Protein AF-A0A662VKK9-F1 (afdb_monomer_lite)

Structure (mmCIF, N/CA/C/O backbone):
data_AF-A0A662VKK9-F1
#
_entry.id   AF-A0A662VKK9-F1
#
loop_
_atom_site.group_PDB
_atom_site.id
_atom_site.type_symbol
_atom_site.label_atom_id
_atom_site.label_alt_id
_atom_site.label_comp_id
_atom_site.label_asym_id
_atom_site.label_entity_id
_atom_site.label_seq_id
_atom_site.pdbx_PDB_ins_code
_atom_site.Cartn_x
_atom_site.Cartn_y
_atom_site.Cartn_z
_atom_site.occupancy
_atom_site.B_iso_or_equiv
_atom_site.auth_seq_id
_atom_site.auth_comp_id
_atom_site.auth_asym_id
_atom_site.auth_atom_id
_atom_site.pdbx_PDB_model_num
ATOM 1 N N . MET A 1 1 ? -12.611 28.200 -5.089 1.00 38.19 1 MET A N 1
ATOM 2 C CA . MET A 1 1 ? -12.030 27.730 -3.807 1.00 38.19 1 MET A CA 1
ATOM 3 C C . MET A 1 1 ? -11.835 26.215 -3.858 1.00 38.19 1 MET A C 1
ATOM 5 O O . MET A 1 1 ? -12.819 25.494 -3.952 1.00 38.19 1 MET A O 1
ATOM 9 N N . LYS A 1 2 ? -10.594 25.705 -3.871 1.00 39.47 2 LYS A N 1
ATOM 10 C CA . LYS A 1 2 ? -10.335 24.252 -3.861 1.00 39.47 2 LYS A CA 1
ATOM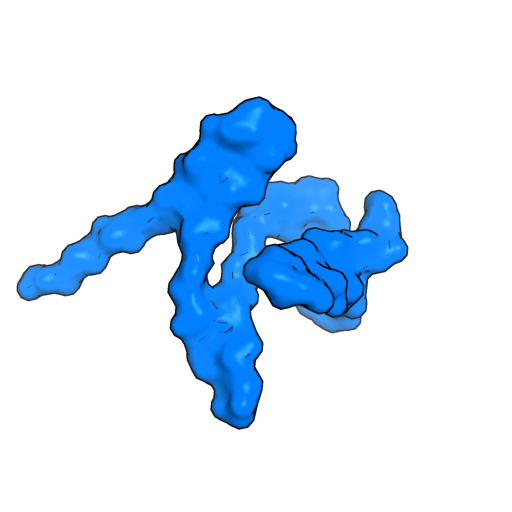 11 C C . LYS A 1 2 ? -10.348 23.755 -2.412 1.00 39.47 2 LYS A C 1
ATOM 13 O O . LYS A 1 2 ? -9.459 24.086 -1.635 1.00 39.47 2 LYS A O 1
ATOM 18 N N . SER A 1 3 ? -11.381 22.995 -2.052 1.00 44.62 3 SER A N 1
ATOM 19 C CA . SER A 1 3 ? -11.521 22.341 -0.747 1.00 44.62 3 SER A CA 1
ATOM 20 C C . SER A 1 3 ? -10.289 21.475 -0.445 1.00 44.62 3 SER A C 1
ATOM 22 O O . SER A 1 3 ? -10.064 20.453 -1.097 1.00 44.62 3 SER A O 1
ATOM 24 N N . LYS A 1 4 ? -9.490 21.866 0.556 1.00 51.41 4 LYS A N 1
ATOM 25 C CA . LYS A 1 4 ? -8.495 20.991 1.194 1.00 51.41 4 LYS A CA 1
ATOM 26 C C . LYS A 1 4 ? -9.247 19.941 2.022 1.00 51.41 4 LYS A C 1
ATOM 28 O O . LYS A 1 4 ? -9.365 20.061 3.237 1.00 51.41 4 LYS A O 1
ATOM 33 N N . ARG A 1 5 ? -9.802 18.915 1.367 1.00 52.78 5 ARG A N 1
ATOM 34 C CA . ARG A 1 5 ? -10.354 17.731 2.048 1.00 52.78 5 ARG A CA 1
ATOM 35 C C . ARG A 1 5 ? -9.180 16.946 2.641 1.00 52.78 5 ARG A C 1
ATOM 37 O O . ARG A 1 5 ? -8.521 16.184 1.938 1.00 52.78 5 ARG A O 1
ATOM 44 N N . GLY A 1 6 ? -8.878 17.223 3.909 1.00 51.62 6 GLY A N 1
ATOM 45 C CA . GLY A 1 6 ? -7.775 16.618 4.652 1.00 51.62 6 GLY A CA 1
ATOM 46 C C . GLY A 1 6 ? -7.849 15.091 4.669 1.00 51.62 6 GLY A C 1
ATOM 47 O O . GLY A 1 6 ? -8.936 14.510 4.706 1.00 51.62 6 GLY A O 1
ATOM 48 N N . LYS A 1 7 ? -6.676 14.447 4.631 1.00 53.19 7 LYS A N 1
ATOM 49 C CA . LYS A 1 7 ? -6.506 13.010 4.878 1.00 53.19 7 LYS A CA 1
ATOM 50 C C . LYS A 1 7 ? -7.189 12.684 6.216 1.00 53.19 7 LYS A C 1
ATOM 52 O O . LYS A 1 7 ? -6.761 13.191 7.246 1.00 53.19 7 LYS A O 1
ATOM 57 N N . ARG A 1 8 ? -8.258 11.881 6.209 1.00 57.16 8 ARG A N 1
ATOM 58 C CA . ARG A 1 8 ? -8.878 11.380 7.444 1.00 57.16 8 ARG A CA 1
ATOM 59 C C . ARG A 1 8 ? -8.253 10.031 7.774 1.00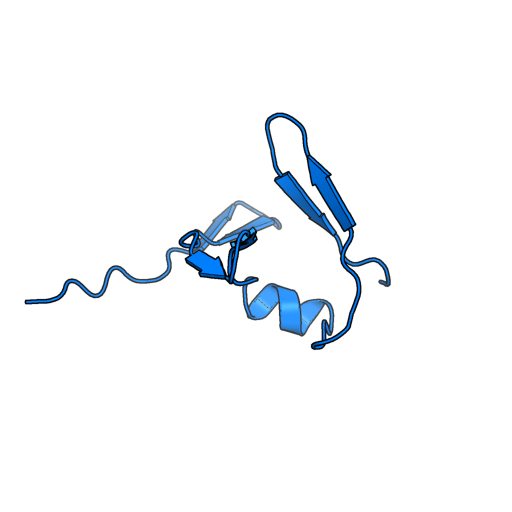 57.16 8 ARG A C 1
ATOM 61 O O . ARG A 1 8 ? -8.358 9.094 6.982 1.00 57.16 8 ARG A O 1
ATOM 68 N N . THR A 1 9 ? -7.584 9.975 8.916 1.00 56.34 9 THR A N 1
ATOM 69 C CA . THR A 1 9 ? -7.179 8.728 9.560 1.00 56.34 9 THR A CA 1
ATOM 70 C C . THR A 1 9 ? -8.196 8.463 10.657 1.00 56.34 9 THR A C 1
ATOM 72 O O . THR A 1 9 ? -8.401 9.324 11.511 1.00 56.34 9 THR A O 1
ATOM 75 N N . ILE A 1 10 ? -8.871 7.320 10.600 1.00 60.88 10 ILE A N 1
ATOM 76 C CA . ILE A 1 10 ? -9.727 6.858 11.694 1.00 60.88 10 ILE A CA 1
ATOM 77 C C . ILE A 1 10 ? -8.885 5.841 12.460 1.00 60.88 10 ILE A C 1
ATOM 79 O O . ILE A 1 10 ? -8.442 4.846 11.885 1.00 60.88 10 ILE A O 1
ATOM 83 N N . ALA A 1 11 ? -8.601 6.125 13.727 1.00 50.91 11 ALA A N 1
ATOM 84 C CA . ALA A 1 11 ? -7.991 5.154 14.622 1.00 50.91 11 ALA A CA 1
ATOM 85 C C . ALA A 1 11 ? -9.120 4.377 15.305 1.00 50.91 11 ALA A C 1
ATOM 87 O O . ALA A 1 11 ? -9.921 4.966 16.030 1.00 50.91 11 ALA A O 1
ATOM 88 N N . GLN A 1 12 ? -9.204 3.071 15.057 1.00 51.88 12 GLN A N 1
ATOM 89 C CA . GLN A 1 12 ? -10.087 2.170 15.795 1.00 51.88 12 GLN A CA 1
ATOM 90 C C . GLN A 1 12 ? -9.212 1.047 16.366 1.00 51.88 12 GLN A C 1
ATOM 92 O O . GLN A 1 12 ? -8.863 0.094 15.672 1.00 51.88 12 GLN A O 1
ATOM 97 N N . GLY A 1 13 ? -8.780 1.200 17.622 1.00 64.19 13 GLY A N 1
ATOM 98 C CA . GLY A 1 13 ? -7.844 0.271 18.268 1.00 64.19 13 GLY A CA 1
ATOM 99 C C . GLY A 1 13 ? -6.438 0.292 17.646 1.00 64.19 13 GLY A C 1
ATOM 100 O O . GLY A 1 13 ? -5.897 1.359 17.369 1.00 64.19 13 GLY A O 1
ATOM 101 N N . SER A 1 14 ? -5.842 -0.887 17.422 1.00 63.69 14 SER A N 1
ATOM 102 C CA . SER A 1 14 ? -4.508 -1.059 16.811 1.00 63.69 14 SER A CA 1
ATOM 103 C C . SER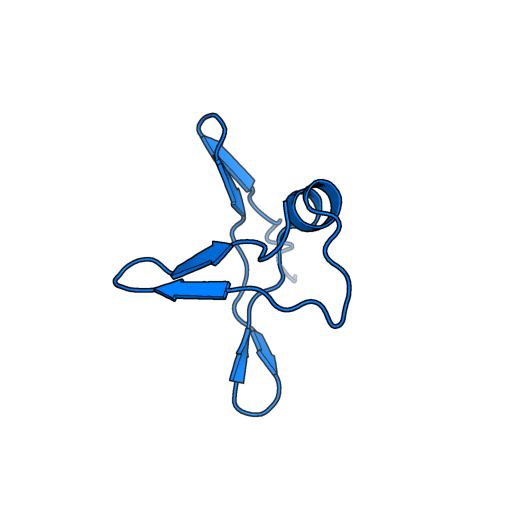 A 1 14 ? -4.495 -0.936 15.279 1.00 63.69 14 SER A C 1
ATOM 105 O O . SER A 1 14 ? -3.431 -1.023 14.660 1.00 63.69 14 SER A O 1
ATOM 107 N N . VAL A 1 15 ? -5.660 -0.744 14.651 1.00 66.00 15 VAL A N 1
ATOM 108 C CA . VAL A 1 15 ? -5.807 -0.710 13.193 1.00 66.00 15 VAL A CA 1
ATOM 109 C C . VAL A 1 15 ? -5.786 0.734 12.701 1.00 66.00 15 VAL A C 1
ATOM 111 O O . VAL A 1 15 ? -6.658 1.543 13.022 1.00 66.00 15 VAL A O 1
ATOM 114 N N . LEU A 1 16 ? -4.784 1.053 11.881 1.00 66.31 16 LEU A N 1
ATOM 115 C CA . LEU A 1 16 ? -4.669 2.347 11.218 1.00 66.31 16 LEU A CA 1
ATOM 116 C C . LEU A 1 16 ? -5.494 2.330 9.926 1.00 66.31 16 LEU A C 1
ATOM 118 O O . LEU A 1 16 ? -5.099 1.706 8.941 1.00 66.31 16 LEU A O 1
ATOM 122 N N . VAL A 1 17 ? -6.629 3.036 9.910 1.00 69.75 17 VAL A N 1
ATOM 123 C CA . VAL A 1 17 ? -7.474 3.164 8.712 1.00 69.75 17 VAL A CA 1
ATOM 124 C C . VAL A 1 17 ? -7.220 4.515 8.051 1.00 69.75 17 VAL A C 1
ATOM 126 O O . VAL A 1 17 ? -7.680 5.560 8.514 1.00 69.75 17 VAL A O 1
ATOM 129 N N . GLY A 1 18 ? -6.467 4.509 6.950 1.00 73.50 18 GLY A N 1
ATOM 130 C CA . GLY A 1 18 ? -6.209 5.699 6.143 1.00 73.50 18 GLY A CA 1
ATOM 131 C C . GLY A 1 18 ? -7.098 5.747 4.905 1.00 73.50 18 GLY A C 1
ATOM 132 O O . GLY A 1 18 ? -6.935 4.930 4.005 1.00 73.50 18 GLY A O 1
ATOM 133 N N . ILE A 1 19 ? -7.976 6.749 4.793 1.00 82.94 19 ILE A N 1
ATOM 134 C CA . ILE A 1 19 ? -8.717 6.976 3.543 1.00 82.94 19 ILE A CA 1
ATOM 135 C C . ILE A 1 19 ? -7.751 7.561 2.502 1.00 82.94 19 ILE A C 1
ATOM 137 O O . ILE A 1 19 ? -7.071 8.569 2.748 1.00 82.94 19 ILE A O 1
ATOM 141 N N . ARG A 1 20 ? -7.667 6.915 1.336 1.00 87.88 20 ARG A N 1
ATOM 142 C CA . ARG A 1 20 ? -6.783 7.293 0.226 1.00 87.88 20 ARG A CA 1
ATOM 143 C C . ARG A 1 20 ? -7.576 7.382 -1.065 1.00 87.88 20 ARG A C 1
ATOM 145 O O . ARG A 1 20 ? -8.515 6.628 -1.293 1.00 87.88 20 ARG A O 1
ATOM 152 N N . ARG A 1 21 ? -7.212 8.354 -1.897 1.00 91.88 21 ARG A N 1
ATOM 153 C CA . ARG A 1 21 ? -7.806 8.500 -3.222 1.00 91.88 21 ARG A CA 1
ATOM 154 C C . ARG A 1 21 ? -7.124 7.517 -4.162 1.00 91.88 21 ARG A C 1
ATOM 156 O O . ARG A 1 21 ? -5.898 7.481 -4.203 1.00 91.88 21 ARG A O 1
ATOM 163 N N . VAL A 1 22 ? -7.929 6.782 -4.919 1.00 94.19 22 VAL A N 1
ATOM 164 C CA . VAL A 1 22 ? -7.443 5.999 -6.053 1.00 94.19 22 VAL A CA 1
ATOM 165 C C . VAL A 1 22 ? -6.982 6.964 -7.141 1.00 94.19 22 VAL A C 1
ATOM 167 O O . VAL A 1 22 ? -7.708 7.895 -7.500 1.00 94.19 22 VAL A O 1
ATOM 170 N N . VAL A 1 23 ? -5.770 6.764 -7.638 1.00 95.31 23 VAL A N 1
ATOM 171 C CA . VAL A 1 23 ? -5.183 7.519 -8.747 1.00 95.31 23 VAL A CA 1
ATOM 172 C C . VAL A 1 23 ? -4.822 6.560 -9.878 1.00 95.31 23 VAL A C 1
ATOM 174 O O . VAL A 1 23 ? -4.698 5.354 -9.665 1.00 95.31 23 VAL A O 1
ATOM 177 N N . ARG A 1 24 ? -4.696 7.089 -11.096 1.00 96.44 24 ARG A N 1
ATOM 178 C CA . ARG A 1 24 ? -4.328 6.303 -12.275 1.00 96.44 24 ARG A CA 1
ATOM 179 C C . ARG A 1 24 ? -2.829 6.420 -12.532 1.00 96.44 24 ARG A C 1
ATOM 181 O O . ARG A 1 24 ? -2.311 7.535 -12.556 1.00 96.44 24 ARG A O 1
ATOM 188 N N . LEU A 1 25 ? -2.162 5.286 -12.733 1.00 94.75 25 LEU A N 1
ATOM 189 C CA . LEU A 1 25 ? -0.748 5.199 -13.095 1.00 94.75 25 LEU A CA 1
ATOM 190 C C . LEU A 1 25 ? -0.613 4.268 -14.304 1.00 94.75 25 LEU A C 1
ATOM 192 O O . LEU A 1 25 ? -0.796 3.056 -14.190 1.00 94.75 25 LEU A O 1
ATOM 196 N N . GLY A 1 26 ? -0.352 4.847 -15.478 1.00 94.50 26 GLY A N 1
ATOM 197 C CA . GLY A 1 26 ? -0.436 4.121 -16.746 1.00 94.50 26 GLY A CA 1
ATOM 198 C C . GLY A 1 26 ? -1.827 3.508 -16.940 1.00 94.50 26 GLY A C 1
ATOM 199 O O . GLY A 1 26 ? -2.846 4.191 -16.811 1.00 94.50 26 GLY A O 1
ATOM 200 N N . ASN A 1 27 ? -1.871 2.200 -17.194 1.00 96.38 27 ASN A N 1
ATOM 201 C CA . ASN A 1 27 ? -3.121 1.452 -17.349 1.00 96.38 27 ASN A CA 1
ATOM 202 C C . ASN A 1 27 ? -3.687 0.905 -16.027 1.00 96.38 27 ASN A C 1
ATOM 204 O O . ASN A 1 27 ? -4.778 0.338 -16.032 1.00 96.38 27 ASN A O 1
ATOM 208 N N . SER A 1 28 ? -3.003 1.129 -14.903 1.00 94.88 28 SER A N 1
ATOM 209 C CA . SER A 1 28 ? -3.364 0.587 -13.591 1.00 94.88 28 SER A CA 1
ATOM 210 C C . SER A 1 28 ? -3.971 1.643 -12.666 1.00 94.88 28 SER A C 1
ATOM 212 O O . SER A 1 28 ? -3.804 2.853 -12.850 1.00 94.88 28 SER A O 1
ATOM 214 N N . LEU A 1 29 ? -4.677 1.171 -11.640 1.00 94.25 29 LEU A N 1
ATOM 215 C CA . LEU A 1 29 ? -5.139 1.988 -10.522 1.00 94.25 29 LEU A CA 1
ATOM 216 C C . LEU A 1 29 ? -4.254 1.728 -9.307 1.00 94.25 29 LEU A C 1
ATOM 218 O O . LEU A 1 29 ? -3.889 0.586 -9.037 1.00 94.25 29 LEU A O 1
ATOM 222 N N . CYS A 1 30 ? -3.936 2.778 -8.557 1.00 94.44 30 CYS A N 1
ATOM 223 C CA . CYS A 1 30 ? -3.168 2.657 -7.326 1.00 94.44 30 CYS A CA 1
ATOM 224 C C . CYS A 1 30 ? -3.682 3.601 -6.237 1.00 94.44 30 CYS A C 1
ATOM 226 O O . CYS A 1 30 ? -4.406 4.567 -6.487 1.00 94.44 30 CYS A O 1
ATOM 228 N N . ILE A 1 31 ? -3.295 3.304 -5.001 1.00 93.00 31 ILE A N 1
ATOM 229 C CA . ILE A 1 31 ? -3.431 4.197 -3.852 1.00 93.00 31 ILE A CA 1
ATOM 230 C C . ILE A 1 31 ? -2.041 4.491 -3.300 1.00 93.00 31 ILE A C 1
ATOM 232 O O . ILE A 1 31 ? -1.120 3.694 -3.456 1.00 93.00 31 ILE A O 1
ATOM 236 N N . THR A 1 32 ? -1.895 5.620 -2.613 1.00 92.19 32 THR A N 1
ATOM 237 C CA . THR A 1 32 ? -0.692 5.867 -1.817 1.00 92.19 32 THR A CA 1
ATOM 238 C C . THR A 1 32 ? -0.793 5.151 -0.479 1.00 92.19 32 THR A C 1
ATOM 240 O O . THR A 1 32 ? -1.820 5.224 0.202 1.00 92.19 32 THR A O 1
ATOM 243 N N . LEU A 1 33 ? 0.286 4.480 -0.082 1.00 91.12 33 LEU A N 1
ATOM 244 C CA . LEU A 1 33 ? 0.372 3.832 1.221 1.00 91.12 33 LEU A CA 1
ATOM 245 C C . LEU A 1 33 ? 0.355 4.883 2.352 1.00 91.12 33 LEU A C 1
ATOM 247 O O . LEU A 1 33 ? 0.790 6.025 2.158 1.00 91.12 33 LEU A O 1
ATOM 251 N N . PRO A 1 34 ? -0.189 4.565 3.540 1.00 87.38 34 PRO A N 1
ATOM 252 C CA . PRO A 1 34 ? -0.089 5.452 4.691 1.00 87.38 34 PRO A CA 1
ATOM 253 C C . PRO A 1 34 ? 1.367 5.636 5.138 1.00 87.38 34 PRO A C 1
ATOM 255 O O . PRO A 1 34 ? 2.054 4.658 5.392 1.00 87.38 34 PRO A O 1
ATOM 258 N N . GLU A 1 35 ? 1.812 6.886 5.285 1.00 87.00 35 GLU A N 1
ATOM 259 C CA . GLU A 1 35 ? 3.202 7.223 5.632 1.00 87.00 35 GLU A CA 1
ATOM 260 C C . GLU A 1 35 ? 3.674 6.564 6.937 1.00 87.00 35 GLU A C 1
ATOM 262 O O . GLU A 1 35 ? 4.737 5.958 6.964 1.00 87.00 35 GLU A O 1
ATOM 267 N N . GLU A 1 36 ? 2.853 6.600 7.990 1.00 84.88 36 GLU A N 1
ATOM 268 C CA . GLU A 1 36 ? 3.173 5.951 9.270 1.00 84.88 36 GLU A CA 1
ATOM 269 C C . GLU A 1 36 ? 3.341 4.433 9.138 1.00 84.88 36 GLU A C 1
ATOM 271 O O . GLU A 1 36 ? 4.185 3.835 9.798 1.00 84.88 36 GLU A O 1
ATOM 276 N N . TRP A 1 37 ? 2.565 3.801 8.253 1.00 86.94 37 TRP A N 1
ATOM 277 C CA . TRP A 1 37 ? 2.669 2.365 8.000 1.00 86.94 37 TRP A CA 1
ATOM 278 C C . TRP A 1 37 ? 3.949 2.030 7.230 1.00 86.94 37 TRP A C 1
ATOM 280 O O . TRP A 1 37 ? 4.677 1.125 7.627 1.00 86.94 37 TRP A O 1
ATOM 290 N N . VAL A 1 38 ? 4.266 2.818 6.197 1.00 90.88 38 VAL A N 1
ATOM 291 C CA . VAL A 1 38 ? 5.517 2.703 5.428 1.00 90.88 38 VAL A CA 1
ATOM 292 C C . VAL A 1 38 ? 6.734 2.847 6.341 1.00 90.88 38 VAL A C 1
ATOM 294 O O . VAL A 1 38 ? 7.615 1.995 6.305 1.00 90.88 38 VAL A O 1
ATOM 297 N N . LYS A 1 39 ? 6.758 3.866 7.213 1.00 89.94 39 LYS A N 1
ATOM 298 C CA . LYS A 1 39 ? 7.854 4.082 8.174 1.00 89.94 39 LYS A CA 1
ATOM 299 C C . LYS A 1 39 ? 7.974 2.940 9.179 1.00 89.94 39 LYS A C 1
ATOM 301 O O . LYS A 1 39 ? 9.078 2.466 9.432 1.00 89.94 39 LYS A O 1
ATOM 306 N N . LYS A 1 40 ? 6.847 2.488 9.740 1.00 87.75 40 LYS A N 1
ATOM 307 C CA . LYS A 1 40 ? 6.818 1.394 10.720 1.00 87.75 40 LYS A CA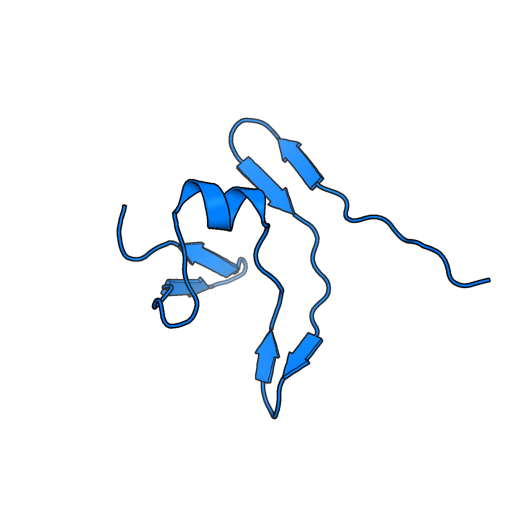 1
ATOM 308 C C . LYS A 1 40 ? 7.396 0.097 10.149 1.00 87.75 40 LYS A C 1
ATOM 310 O O . LYS A 1 40 ? 8.134 -0.579 10.855 1.00 87.75 40 LYS A O 1
ATOM 315 N N . HIS A 1 41 ? 7.059 -0.226 8.902 1.00 90.19 41 HIS A N 1
ATOM 316 C CA . HIS A 1 41 ? 7.477 -1.461 8.230 1.00 90.19 41 HIS A CA 1
ATOM 317 C C . HIS A 1 41 ? 8.704 -1.290 7.325 1.00 90.19 41 HIS A C 1
ATOM 319 O O . HIS A 1 41 ? 9.062 -2.227 6.626 1.00 90.19 41 HIS A O 1
ATOM 325 N N . ARG A 1 42 ? 9.342 -0.107 7.335 1.00 92.81 42 ARG A N 1
ATOM 326 C CA . ARG A 1 42 ? 10.557 0.210 6.562 1.00 92.81 42 ARG A CA 1
ATOM 327 C C . ARG A 1 42 ? 10.449 -0.160 5.077 1.00 92.81 42 ARG A C 1
ATOM 329 O O . ARG A 1 42 ? 11.381 -0.704 4.508 1.00 92.81 42 ARG A O 1
ATOM 336 N N . ILE A 1 43 ? 9.295 0.128 4.479 1.00 93.69 43 ILE A N 1
ATOM 337 C CA . ILE A 1 43 ? 9.028 -0.185 3.071 1.00 93.69 43 ILE A CA 1
ATOM 338 C C . ILE A 1 43 ? 9.717 0.854 2.188 1.00 93.69 43 ILE A C 1
ATOM 340 O O . ILE A 1 43 ? 9.493 2.059 2.356 1.00 93.69 43 ILE A O 1
ATOM 344 N N . GLU A 1 44 ? 10.485 0.390 1.213 1.00 94.94 44 GLU A N 1
ATOM 345 C CA . GLU A 1 44 ? 11.234 1.220 0.274 1.00 94.94 44 GLU A CA 1
ATOM 346 C C . GLU A 1 44 ? 10.742 1.042 -1.175 1.00 94.94 44 GLU A C 1
ATOM 348 O O . GLU A 1 44 ? 10.117 0.036 -1.525 1.00 94.94 44 GLU A O 1
ATOM 353 N N . PRO A 1 45 ? 10.973 2.029 -2.065 1.00 94.19 45 PRO A N 1
ATOM 354 C CA . PRO A 1 45 ? 10.716 1.847 -3.488 1.00 94.19 45 PRO A CA 1
ATOM 355 C C . PRO A 1 45 ? 11.494 0.648 -4.045 1.00 94.19 45 PRO A C 1
ATOM 357 O O . PRO A 1 45 ? 12.719 0.620 -3.982 1.00 94.19 45 PRO A O 1
ATOM 360 N N . GLY A 1 46 ? 10.775 -0.305 -4.639 1.00 93.12 46 GLY A N 1
ATOM 361 C CA . GLY A 1 46 ? 11.347 -1.552 -5.154 1.00 93.12 46 GLY A CA 1
ATOM 362 C C . GLY A 1 46 ? 11.031 -2.775 -4.294 1.00 93.12 46 GLY A C 1
ATOM 363 O O . GLY A 1 46 ? 11.206 -3.888 -4.780 1.00 93.12 46 GLY A O 1
ATOM 364 N N . ASP A 1 47 ? 10.515 -2.588 -3.076 1.00 93.94 47 ASP A N 1
ATOM 365 C CA . ASP A 1 47 ? 10.024 -3.698 -2.263 1.00 93.94 47 ASP A CA 1
ATOM 366 C C . ASP A 1 47 ? 8.738 -4.301 -2.833 1.00 93.94 47 ASP A C 1
ATOM 368 O O . ASP A 1 47 ? 7.810 -3.596 -3.247 1.00 93.94 47 ASP A O 1
ATOM 372 N N . ASP A 1 48 ? 8.655 -5.626 -2.750 1.00 93.56 48 ASP A N 1
ATOM 373 C CA . ASP A 1 48 ? 7.441 -6.366 -3.054 1.00 93.56 48 ASP A CA 1
ATOM 374 C C . ASP A 1 48 ? 6.492 -6.372 -1.850 1.00 93.56 48 ASP A C 1
ATOM 376 O O . ASP A 1 48 ? 6.874 -6.656 -0.711 1.00 93.56 48 ASP A O 1
ATOM 380 N N . LEU A 1 49 ? 5.210 -6.110 -2.116 1.00 92.19 49 LEU A N 1
ATOM 381 C CA . LEU A 1 49 ? 4.127 -6.226 -1.142 1.00 92.19 49 LEU A CA 1
ATOM 382 C C . LEU A 1 49 ? 3.079 -7.204 -1.655 1.00 92.19 49 LEU A C 1
ATOM 384 O O . LEU A 1 49 ? 2.628 -7.108 -2.799 1.00 92.19 49 LEU A O 1
ATOM 388 N N . ALA A 1 50 ? 2.628 -8.106 -0.786 1.00 90.12 50 ALA A N 1
ATOM 389 C CA . ALA A 1 50 ? 1.526 -8.983 -1.134 1.00 90.12 50 ALA A CA 1
ATOM 390 C C . ALA A 1 50 ? 0.201 -8.212 -1.053 1.00 90.12 50 ALA A C 1
ATOM 392 O O . ALA A 1 50 ? -0.112 -7.558 -0.051 1.00 90.12 50 ALA A O 1
ATOM 393 N N . VAL A 1 51 ? -0.596 -8.326 -2.116 1.00 89.00 51 VAL A N 1
ATOM 394 C CA . VAL A 1 51 ? -1.957 -7.795 -2.194 1.00 89.00 51 VAL A CA 1
ATOM 395 C C . VAL A 1 51 ? -2.924 -8.970 -2.144 1.00 89.00 51 VAL A C 1
ATOM 397 O O . VAL A 1 51 ? -3.005 -9.758 -3.082 1.00 89.00 51 VAL A O 1
ATOM 400 N N . VAL A 1 52 ? -3.656 -9.095 -1.041 1.00 86.00 52 VAL A N 1
ATOM 401 C CA . VAL A 1 52 ? -4.617 -10.183 -0.818 1.00 86.00 52 VAL A CA 1
ATOM 402 C C . VAL A 1 52 ? -6.019 -9.594 -0.831 1.00 86.00 52 VAL A C 1
ATOM 404 O O . VAL A 1 52 ? -6.283 -8.627 -0.115 1.00 86.00 52 VAL A O 1
ATOM 407 N N . GLY A 1 53 ? -6.919 -10.144 -1.646 1.00 83.12 53 GLY A N 1
ATOM 408 C CA . GLY A 1 53 ? -8.239 -9.550 -1.848 1.00 83.12 53 GLY A CA 1
ATOM 409 C C . GLY A 1 53 ? -9.381 -10.548 -2.012 1.00 83.12 53 GLY A C 1
ATOM 410 O O . GLY A 1 53 ? -9.262 -11.513 -2.760 1.00 83.12 53 GLY A O 1
ATOM 411 N N . ASN A 1 54 ? -10.506 -10.252 -1.352 1.00 83.75 54 ASN A N 1
ATOM 412 C CA . ASN A 1 54 ? -11.853 -10.670 -1.761 1.00 83.75 54 ASN A CA 1
ATOM 413 C C . ASN A 1 54 ? -12.762 -9.417 -1.850 1.00 83.75 54 ASN A C 1
ATOM 415 O O . ASN A 1 54 ? -12.479 -8.512 -2.627 1.00 83.75 54 ASN A O 1
ATOM 419 N N . THR A 1 55 ? -13.800 -9.300 -1.023 1.00 86.75 55 THR A N 1
ATOM 420 C CA . THR A 1 55 ? -14.533 -8.071 -0.692 1.00 86.75 55 THR A CA 1
ATOM 421 C C . THR A 1 55 ? -13.652 -6.973 -0.078 1.00 86.75 55 THR A C 1
ATOM 423 O O . THR A 1 55 ? -13.933 -5.793 -0.276 1.00 86.75 55 THR A O 1
ATOM 426 N N . ILE A 1 56 ? -12.592 -7.330 0.662 1.00 81.19 56 ILE A N 1
ATOM 427 C CA . ILE A 1 56 ? -11.627 -6.377 1.244 1.00 81.19 56 ILE A CA 1
ATOM 428 C C . ILE A 1 56 ? -10.250 -6.622 0.634 1.00 81.19 56 ILE A C 1
ATOM 430 O O . ILE A 1 56 ? -9.815 -7.766 0.534 1.00 81.19 56 ILE A O 1
ATOM 434 N N . LEU A 1 5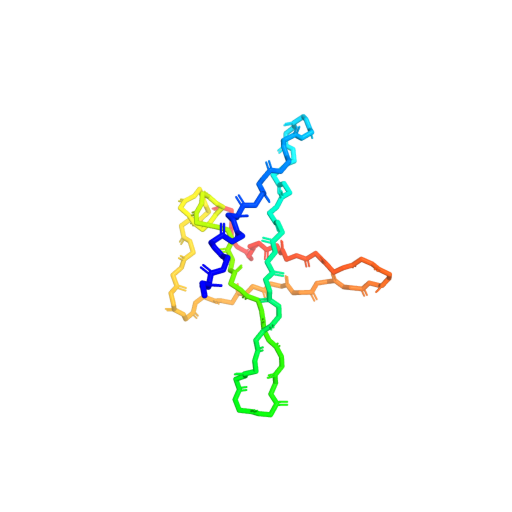7 ? -9.552 -5.542 0.273 1.00 83.69 57 LEU A N 1
ATOM 435 C CA . LEU A 1 57 ? -8.165 -5.579 -0.184 1.00 83.69 57 LEU A CA 1
ATOM 436 C C . LEU A 1 57 ? -7.227 -5.267 0.991 1.00 83.69 57 LEU A C 1
ATOM 438 O O . LEU A 1 57 ? -7.298 -4.186 1.581 1.00 83.69 57 LEU A O 1
ATOM 442 N N . LYS A 1 58 ? -6.362 -6.222 1.338 1.00 84.00 58 LYS A N 1
ATOM 443 C CA . LYS A 1 58 ? -5.352 -6.112 2.396 1.00 84.00 58 LYS A CA 1
ATOM 444 C C . LYS A 1 58 ? -3.962 -6.112 1.770 1.00 84.00 58 LYS A C 1
ATOM 446 O O . LYS A 1 58 ? -3.645 -6.965 0.945 1.00 84.00 58 LYS A O 1
ATOM 451 N N . ILE A 1 59 ? -3.136 -5.166 2.198 1.00 84.44 59 ILE A N 1
ATOM 452 C CA . ILE A 1 59 ? -1.727 -5.080 1.816 1.00 84.44 59 ILE A CA 1
ATOM 453 C C . ILE A 1 59 ? -0.909 -5.507 3.031 1.00 84.44 59 ILE A C 1
ATOM 455 O O . ILE A 1 59 ? -1.130 -4.9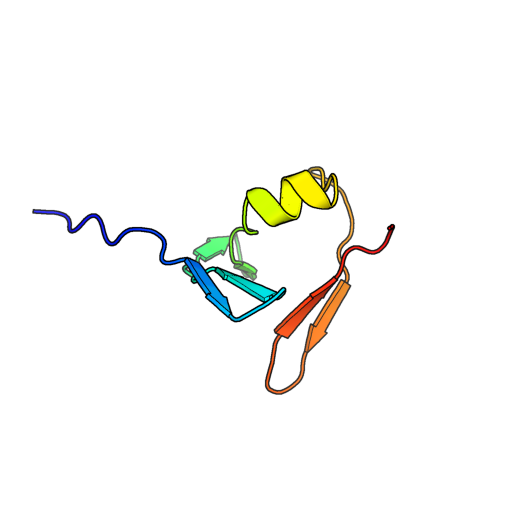87 4.129 1.00 84.44 59 ILE A O 1
ATOM 459 N N . VAL A 1 60 ? -0.014 -6.476 2.849 1.00 81.25 60 VAL A N 1
ATOM 460 C CA . VAL A 1 60 ? 0.877 -6.969 3.908 1.00 81.25 60 VAL A CA 1
ATOM 461 C C . VAL A 1 60 ? 2.334 -6.869 3.455 1.00 81.25 60 VAL A C 1
ATOM 463 O O . VAL A 1 60 ? 2.615 -7.126 2.280 1.00 81.25 60 VAL A O 1
ATOM 466 N N . PRO A 1 61 ? 3.257 -6.473 4.350 1.00 79.25 61 PRO A N 1
ATOM 467 C CA . PRO A 1 61 ? 4.674 -6.527 4.041 1.00 79.25 61 PRO A CA 1
ATOM 468 C C . PRO A 1 61 ? 5.101 -7.992 3.927 1.00 79.25 61 PRO A C 1
ATOM 470 O O . PRO A 1 61 ? 4.570 -8.856 4.626 1.00 79.25 61 PRO A O 1
ATOM 473 N N . VAL A 1 62 ? 6.029 -8.275 3.014 1.00 79.44 62 VAL A N 1
ATOM 474 C CA . VAL A 1 62 ? 6.536 -9.641 2.795 1.00 79.44 62 VAL A CA 1
ATOM 475 C C . VAL A 1 62 ? 7.602 -10.016 3.834 1.00 79.44 62 VAL A C 1
ATOM 477 O O . VAL A 1 62 ? 7.795 -11.196 4.116 1.00 79.44 62 VAL A O 1
ATOM 480 N N . LYS A 1 63 ? 8.269 -9.024 4.435 1.00 71.31 63 LYS A N 1
ATOM 481 C CA . LYS A 1 63 ? 9.267 -9.184 5.503 1.00 71.31 63 LYS A CA 1
ATOM 482 C C . LYS A 1 63 ? 8.800 -8.422 6.751 1.00 71.31 63 LYS A C 1
ATOM 484 O O . LYS A 1 63 ? 8.177 -7.370 6.605 1.00 71.31 63 LYS A O 1
ATOM 489 N N . GLU A 1 64 ? 9.044 -8.981 7.938 1.00 56.50 64 GLU A N 1
ATOM 490 C CA . GLU A 1 64 ? 8.665 -8.384 9.237 1.00 56.50 64 GLU A CA 1
ATOM 491 C C . GLU A 1 64 ? 9.555 -7.209 9.654 1.00 56.50 64 GLU A C 1
ATOM 493 O O . GLU A 1 64 ? 10.790 -7.291 9.453 1.00 56.50 64 GLU A O 1
#

Radius of gyration: 13.57 Å; chains: 1; bounding box: 26×38×36 Å

pLDDT: mean 79.36, std 16.55, range [38.19, 96.44]

Foldseek 3Di:
DDDPPDFDWDDDDPDTDTDFDWDDDPPDIDTDDDPVVCVVLVPDPPADWDWDDDPDTDIDHPHD

Sequence (64 aa):
MKSKRGKRTIAQGSVLVGIRRVVRLGNSLCITLPEEWVKKHRIEPGDDLAVVGNTILKIVPVKE

Secondary structure (DSSP, 8-state):
-------PEEEETTEEEE----EEETTEEE-PPPHHHHHHTT--TT--EEEEESSSEEEEES--